Protein AF-A0AAP6SJB9-F1 (afdb_monomer)

Secondary structure (DSSP, 8-state):
--HHHHHHHHHHTTSS-TT-HHHHHHHHTS-HHHHHHHHHHHTSPPGGG---HHHHHHHHHTT--SHHHHHHHTT--HHHHHHHHHHH--HHHHHHHHHHTT--HHHHHHHHT--HHHHHHHHTSPPHHHHHHHHHHHHHHHGGGTTT-HHHHHHHHHHHHHHHH-

Structure (mmCIF, N/CA/C/O backbone):
data_AF-A0AAP6SJB9-F1
#
_entry.id   AF-A0AAP6SJB9-F1
#
loop_
_atom_site.group_PDB
_atom_site.id
_atom_site.type_symbol
_atom_site.label_atom_id
_atom_site.label_alt_id
_atom_site.label_comp_id
_atom_site.label_asym_id
_atom_site.label_entity_id
_atom_site.label_seq_id
_atom_site.pdbx_PDB_ins_code
_atom_site.Cartn_x
_atom_site.Cartn_y
_atom_site.Cartn_z
_atom_site.occupancy
_atom_site.B_iso_or_equiv
_atom_site.auth_seq_id
_atom_site.auth_comp_id
_atom_site.auth_asym_id
_atom_site.auth_atom_id
_atom_site.pdbx_PDB_model_num
ATOM 1 N N . MET A 1 1 ? -2.752 3.402 -45.744 1.00 61.12 1 MET A N 1
ATOM 2 C CA . MET A 1 1 ? -2.102 3.389 -44.424 1.00 61.12 1 MET A CA 1
ATOM 3 C C . MET A 1 1 ? -1.238 4.628 -44.308 1.00 61.12 1 MET A C 1
ATOM 5 O O . MET A 1 1 ? -0.741 5.107 -45.323 1.00 61.12 1 MET A O 1
ATOM 9 N N . SER A 1 2 ? -1.158 5.218 -43.119 1.00 89.44 2 SER A N 1
ATOM 10 C CA . SER A 1 2 ? -0.254 6.339 -42.845 1.00 89.44 2 SER A CA 1
ATOM 11 C C . SER A 1 2 ? 1.179 5.840 -42.620 1.00 89.44 2 SER A C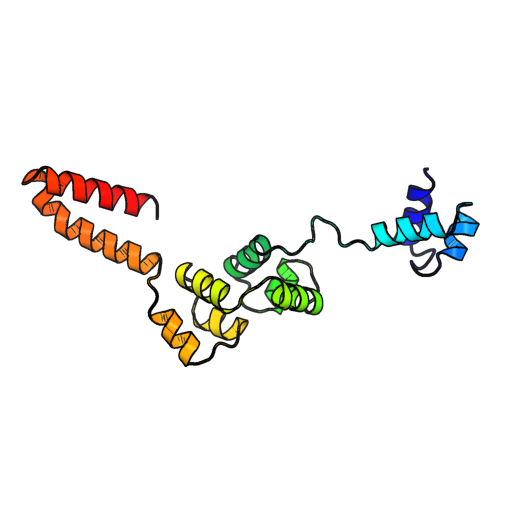 1
ATOM 13 O O . SER A 1 2 ? 1.376 4.718 -42.164 1.00 89.44 2 SER A O 1
ATOM 15 N N . LEU A 1 3 ? 2.188 6.695 -42.842 1.00 90.06 3 LEU A N 1
ATOM 16 C CA . LEU A 1 3 ? 3.599 6.346 -42.580 1.00 90.06 3 LEU A CA 1
ATOM 17 C C . LEU A 1 3 ? 3.822 5.837 -41.144 1.00 90.06 3 LEU A C 1
ATOM 19 O O . LEU A 1 3 ? 4.695 5.011 -40.905 1.00 90.06 3 LEU A O 1
ATOM 23 N N . LYS A 1 4 ? 3.035 6.326 -40.175 1.00 91.06 4 LYS A N 1
ATOM 24 C CA . LYS A 1 4 ? 3.075 5.857 -38.785 1.00 91.06 4 LYS A CA 1
ATOM 25 C C . LYS A 1 4 ? 2.514 4.439 -38.645 1.00 91.06 4 LYS A C 1
ATOM 27 O O . LYS A 1 4 ? 3.112 3.643 -37.931 1.00 91.06 4 LYS A O 1
ATOM 32 N N . GLU A 1 5 ? 1.398 4.132 -39.303 1.00 91.69 5 GLU A N 1
ATOM 33 C CA . GLU A 1 5 ? 0.788 2.794 -39.286 1.00 91.69 5 GLU A CA 1
ATOM 34 C C . GLU A 1 5 ? 1.716 1.748 -39.900 1.00 91.69 5 GLU A C 1
ATOM 36 O O . GLU A 1 5 ? 1.880 0.687 -39.311 1.00 91.69 5 GLU A O 1
ATOM 41 N N . ASP A 1 6 ? 2.393 2.069 -41.006 1.00 91.62 6 ASP A N 1
ATOM 42 C CA . ASP A 1 6 ? 3.333 1.144 -41.649 1.00 91.62 6 ASP A CA 1
ATOM 43 C C . ASP A 1 6 ? 4.541 0.843 -40.744 1.00 91.62 6 ASP A C 1
ATOM 45 O O . ASP A 1 6 ? 4.948 -0.310 -40.595 1.00 91.62 6 ASP A O 1
ATOM 49 N N . ILE A 1 7 ? 5.091 1.868 -40.075 1.00 91.38 7 ILE A N 1
ATOM 50 C CA . ILE A 1 7 ? 6.182 1.694 -39.101 1.00 91.38 7 ILE A CA 1
ATOM 51 C C . ILE A 1 7 ? 5.732 0.813 -37.932 1.00 91.38 7 ILE A C 1
ATOM 53 O O . ILE A 1 7 ? 6.457 -0.105 -37.554 1.00 91.38 7 ILE A O 1
ATOM 57 N N . LEU A 1 8 ? 4.557 1.086 -37.355 1.00 91.06 8 LEU A N 1
ATOM 58 C CA . LEU A 1 8 ? 4.027 0.302 -36.237 1.00 91.06 8 LEU A CA 1
ATOM 59 C C . LEU A 1 8 ? 3.754 -1.143 -36.658 1.00 91.06 8 LEU A C 1
ATOM 61 O O . LEU A 1 8 ? 4.191 -2.055 -35.971 1.00 91.06 8 LEU A O 1
ATOM 65 N N . HIS A 1 9 ? 3.164 -1.355 -37.834 1.00 91.31 9 HIS A N 1
ATOM 66 C CA . HIS A 1 9 ? 2.914 -2.682 -38.383 1.00 91.31 9 HIS A CA 1
ATOM 67 C C . HIS A 1 9 ? 4.204 -3.507 -38.503 1.00 91.31 9 HIS A C 1
ATOM 69 O O . HIS A 1 9 ? 4.227 -4.673 -38.106 1.00 91.31 9 HIS A O 1
ATOM 75 N N . TYR A 1 10 ? 5.294 -2.917 -39.004 1.00 91.38 10 TYR A N 1
ATOM 76 C CA .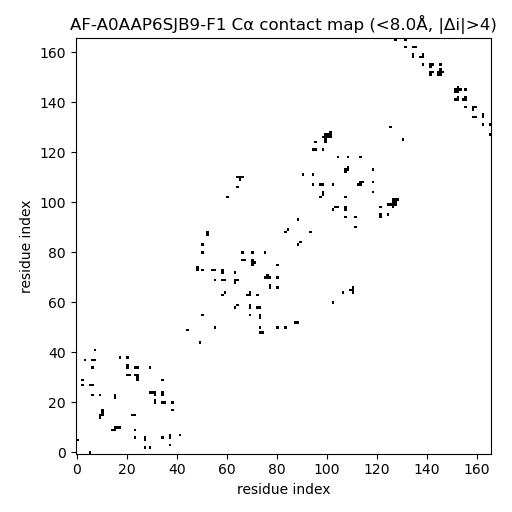 TYR A 1 10 ? 6.585 -3.605 -39.078 1.00 91.38 10 TYR A CA 1
ATOM 77 C C . TYR A 1 10 ? 7.180 -3.943 -37.707 1.00 91.38 10 TYR A C 1
ATOM 79 O O . TYR A 1 10 ? 7.802 -4.997 -37.562 1.00 91.38 10 TYR A O 1
ATOM 87 N N . LEU A 1 11 ? 7.002 -3.064 -36.717 1.00 89.19 11 LEU A N 1
ATOM 88 C CA . LEU A 1 11 ? 7.480 -3.283 -35.351 1.00 89.19 11 LEU A CA 1
ATOM 89 C C . LEU A 1 11 ? 6.647 -4.349 -34.621 1.00 89.19 11 LEU A C 1
ATOM 91 O O . LEU A 1 11 ? 7.227 -5.224 -33.980 1.00 89.19 11 LEU A O 1
ATOM 95 N N . ASP A 1 12 ? 5.320 -4.321 -34.770 1.00 88.06 12 ASP A N 1
ATOM 96 C CA . ASP A 1 12 ? 4.381 -5.269 -34.153 1.00 88.06 12 ASP A CA 1
ATOM 97 C C . ASP A 1 12 ? 4.572 -6.694 -34.686 1.00 88.06 12 ASP A C 1
ATOM 99 O O . ASP A 1 12 ? 4.523 -7.665 -33.931 1.00 88.06 12 ASP A O 1
ATOM 103 N N . HIS A 1 13 ? 4.843 -6.829 -35.987 1.00 88.94 13 HIS A N 1
ATOM 104 C CA . HIS A 1 13 ? 5.068 -8.125 -36.637 1.00 88.94 13 HIS A CA 1
ATOM 105 C C . HIS A 1 13 ? 6.535 -8.578 -36.588 1.00 88.94 13 HIS A C 1
ATOM 107 O O . HIS A 1 13 ? 6.877 -9.612 -37.161 1.00 88.94 13 HIS A O 1
ATOM 113 N N . GLY A 1 14 ? 7.413 -7.814 -35.928 1.00 84.88 14 GLY A N 1
ATOM 114 C CA . GLY A 1 14 ? 8.824 -8.163 -35.757 1.00 84.88 14 GLY A CA 1
ATOM 115 C C . GLY A 1 14 ? 9.634 -8.205 -37.057 1.00 84.88 14 GLY A C 1
ATOM 116 O O . GLY A 1 14 ? 10.684 -8.841 -37.092 1.00 84.88 14 GLY A O 1
ATOM 117 N N . VAL A 1 15 ? 9.166 -7.538 -38.117 1.00 89.50 15 VAL A N 1
ATOM 118 C CA . VAL A 1 15 ? 9.877 -7.435 -39.407 1.00 89.50 15 VAL A CA 1
ATOM 119 C C . VAL A 1 15 ? 11.173 -6.640 -39.243 1.00 89.50 15 VAL A C 1
ATOM 121 O O . VAL A 1 15 ? 12.177 -6.951 -39.877 1.00 89.50 15 VAL A O 1
ATOM 124 N N . PHE A 1 16 ? 11.150 -5.643 -38.356 1.00 89.38 16 PHE A N 1
ATOM 125 C CA . PHE A 1 16 ? 12.320 -4.883 -37.939 1.00 89.38 16 PHE A CA 1
ATOM 126 C C . PHE A 1 16 ? 12.384 -4.788 -36.415 1.00 89.38 16 PHE A C 1
ATOM 128 O O . PHE A 1 16 ? 11.370 -4.657 -35.728 1.00 89.38 16 PHE A O 1
ATOM 135 N N . SER A 1 17 ? 13.599 -4.770 -35.877 1.00 88.19 17 SER A N 1
ATOM 136 C CA . SER A 1 17 ? 13.853 -4.372 -34.497 1.00 88.19 17 SER A CA 1
ATOM 137 C C . SER A 1 17 ? 13.667 -2.856 -34.330 1.00 88.19 17 SER A C 1
ATOM 139 O O . SER A 1 17 ? 14.070 -2.088 -35.207 1.00 88.19 17 SER A O 1
ATOM 141 N N . PRO A 1 18 ? 13.217 -2.366 -33.155 1.00 87.81 18 PRO A N 1
ATOM 142 C CA . PRO A 1 18 ? 13.199 -0.933 -32.839 1.00 87.81 18 PRO A CA 1
ATOM 143 C C . PRO A 1 18 ? 14.558 -0.218 -32.985 1.00 87.81 18 PRO A C 1
ATOM 145 O O . PRO A 1 18 ? 14.611 1.009 -33.021 1.00 87.81 18 PRO A O 1
ATOM 148 N N . LYS A 1 19 ? 15.671 -0.963 -33.049 1.00 90.19 19 LYS A N 1
ATOM 149 C CA . LYS A 1 19 ? 17.024 -0.422 -33.263 1.00 90.19 19 LYS A CA 1
ATOM 150 C C . LYS A 1 19 ? 17.364 -0.187 -34.739 1.00 90.19 19 LYS A C 1
ATOM 152 O O . LYS A 1 19 ? 18.315 0.532 -35.030 1.00 90.19 19 LYS A O 1
ATOM 157 N N . GLU A 1 20 ? 16.605 -0.756 -35.670 1.00 91.12 20 GLU A N 1
ATOM 158 C CA . GLU A 1 20 ? 16.876 -0.724 -37.114 1.00 91.12 20 GLU A CA 1
ATOM 159 C C . GLU A 1 20 ? 16.229 0.494 -37.793 1.00 91.12 20 GLU A C 1
ATOM 161 O O . GLU A 1 20 ? 15.659 0.409 -38.881 1.00 91.12 20 GLU A O 1
ATOM 166 N N . THR A 1 21 ? 16.340 1.668 -37.162 1.00 92.19 21 THR A N 1
ATOM 167 C CA . THR A 1 21 ? 15.656 2.907 -37.579 1.00 92.19 21 THR A CA 1
ATOM 168 C C . THR A 1 21 ? 15.962 3.313 -39.018 1.00 92.19 21 THR A C 1
ATOM 170 O O . THR A 1 21 ? 15.085 3.826 -39.709 1.00 92.19 21 THR A O 1
ATOM 173 N N . LYS A 1 22 ? 17.185 3.050 -39.492 1.00 92.31 22 LYS A N 1
ATOM 174 C CA . L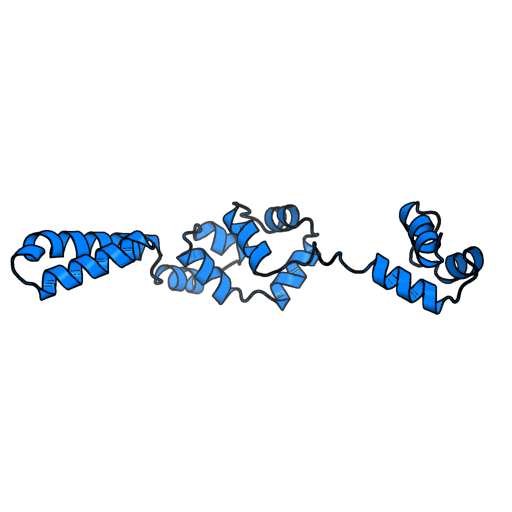YS A 1 22 ? 17.601 3.304 -40.880 1.00 92.31 22 LYS A CA 1
ATOM 175 C C . LYS A 1 22 ? 16.950 2.355 -41.887 1.00 92.31 22 LYS A C 1
ATOM 177 O O . LYS A 1 22 ? 16.564 2.804 -42.961 1.00 92.31 22 LYS A O 1
ATOM 182 N N . GLY A 1 23 ? 16.816 1.074 -41.540 1.00 90.81 23 GLY A N 1
ATOM 183 C CA . GLY A 1 23 ? 16.181 0.068 -42.399 1.00 90.81 23 GLY A CA 1
ATOM 184 C C . GLY A 1 23 ? 14.689 0.343 -42.560 1.00 90.81 23 GLY A C 1
ATOM 185 O O . GLY A 1 23 ? 14.187 0.425 -43.677 1.00 90.81 23 GLY A O 1
ATOM 186 N N . ILE A 1 24 ? 14.016 0.633 -41.445 1.00 92.50 24 ILE A N 1
ATOM 187 C CA . ILE A 1 24 ? 12.602 1.023 -41.431 1.00 92.50 24 ILE A CA 1
ATOM 188 C C . ILE A 1 24 ? 12.380 2.296 -42.263 1.00 92.50 24 ILE A C 1
ATOM 190 O O . ILE A 1 24 ? 11.460 2.355 -43.075 1.00 92.50 24 ILE A O 1
ATOM 194 N N . ALA A 1 25 ? 13.241 3.309 -42.100 1.00 93.44 25 ALA A N 1
ATOM 195 C CA . ALA A 1 25 ? 13.150 4.570 -42.839 1.00 93.44 25 ALA A CA 1
ATOM 196 C C . ALA A 1 25 ? 13.257 4.367 -44.359 1.00 93.44 25 ALA A C 1
ATOM 198 O O . ALA A 1 25 ? 12.482 4.963 -45.108 1.00 93.44 25 ALA A O 1
ATOM 199 N N . ALA A 1 26 ? 14.173 3.498 -44.800 1.00 92.38 26 ALA A N 1
ATOM 200 C CA . ALA A 1 26 ? 14.349 3.157 -46.208 1.00 92.38 26 ALA A CA 1
ATOM 201 C C . ALA A 1 26 ? 13.147 2.387 -46.783 1.00 92.38 26 ALA A C 1
ATOM 203 O O . ALA A 1 26 ? 12.708 2.700 -47.885 1.00 92.38 26 ALA A O 1
ATOM 204 N N . CYS A 1 27 ? 12.581 1.433 -46.035 1.00 91.12 27 CYS A N 1
ATOM 205 C CA . CYS A 1 27 ? 11.421 0.653 -46.481 1.00 91.12 27 CYS A CA 1
ATOM 206 C C . CYS A 1 27 ? 10.125 1.469 -46.537 1.00 91.12 27 CYS A C 1
ATOM 208 O O . CYS A 1 27 ? 9.320 1.279 -47.443 1.00 91.12 27 CYS A O 1
ATOM 210 N N . VAL A 1 28 ? 9.919 2.371 -45.576 1.00 91.00 28 VAL A N 1
ATOM 211 C CA . VAL A 1 28 ? 8.709 3.209 -45.486 1.00 91.00 28 VAL A CA 1
ATOM 212 C C . VAL A 1 28 ? 8.833 4.480 -46.343 1.00 91.00 28 VAL A C 1
ATOM 214 O O . VAL A 1 28 ? 7.834 5.114 -46.666 1.00 91.00 28 VAL A O 1
ATOM 217 N N . GLY A 1 29 ? 10.052 4.872 -46.729 1.00 92.19 29 GLY A N 1
ATOM 218 C CA . GLY A 1 29 ? 10.301 6.080 -47.520 1.00 92.19 29 GLY A CA 1
ATOM 219 C C . GLY A 1 29 ? 10.183 7.371 -46.704 1.00 92.19 29 GLY A C 1
ATOM 220 O O . GLY A 1 29 ? 9.638 8.365 -47.180 1.00 92.19 29 GLY A O 1
ATOM 221 N N . CYS A 1 30 ? 10.673 7.376 -45.460 1.00 92.81 30 CYS A N 1
ATOM 222 C CA . CYS A 1 30 ? 10.630 8.548 -44.578 1.00 92.81 30 CYS A CA 1
ATOM 223 C C . CYS A 1 30 ? 11.993 8.842 -43.926 1.00 92.81 30 CYS A C 1
ATOM 225 O O . CYS A 1 30 ? 12.965 8.116 -44.114 1.00 92.81 30 CYS A O 1
ATOM 227 N N . SER A 1 31 ? 12.101 9.942 -43.172 1.00 95.12 31 SER A N 1
ATOM 228 C CA . SER A 1 31 ? 13.359 10.287 -42.492 1.00 95.12 31 SER A CA 1
ATOM 229 C C . SER A 1 31 ? 13.624 9.390 -41.278 1.00 95.12 31 SER A C 1
ATOM 231 O O . SER A 1 31 ? 12.711 9.091 -40.508 1.00 95.12 31 SER A O 1
ATOM 233 N N . GLU A 1 32 ? 14.893 9.055 -41.025 1.00 94.06 32 GLU A N 1
ATOM 234 C CA . GLU A 1 32 ? 15.296 8.312 -39.819 1.00 94.06 32 GLU A CA 1
ATOM 235 C C . GLU A 1 32 ? 14.816 9.011 -38.535 1.00 94.06 32 GLU A C 1
ATOM 237 O O . GLU A 1 32 ? 14.357 8.361 -37.598 1.00 94.06 32 GLU A O 1
ATOM 242 N N . ARG A 1 33 ? 14.843 10.350 -38.509 1.00 92.62 33 ARG A N 1
ATOM 243 C CA . ARG A 1 33 ? 14.361 11.152 -37.375 1.00 92.62 33 ARG A CA 1
ATOM 244 C C . ARG A 1 33 ? 12.868 10.941 -37.103 1.00 92.62 33 ARG A C 1
ATOM 246 O O . ARG A 1 33 ? 12.452 10.952 -35.945 1.00 92.62 33 ARG A O 1
ATOM 253 N N . TYR A 1 34 ? 12.063 10.751 -38.148 1.00 92.94 34 TYR A N 1
ATOM 254 C CA . TYR A 1 34 ? 10.642 10.444 -38.010 1.00 92.94 34 TYR A CA 1
ATOM 255 C C . TYR A 1 34 ? 10.442 9.043 -37.424 1.00 92.94 34 TYR A C 1
ATOM 257 O O . TYR A 1 34 ? 9.716 8.898 -36.443 1.00 92.94 34 TYR A O 1
ATOM 265 N N . VAL A 1 35 ? 11.176 8.043 -37.926 1.00 92.25 35 VAL A N 1
ATOM 266 C CA . VAL A 1 35 ? 11.161 6.682 -37.365 1.00 92.25 35 VAL A CA 1
ATOM 267 C C . VAL A 1 35 ? 11.599 6.681 -35.902 1.00 92.25 35 VAL A C 1
ATOM 269 O O . VAL A 1 35 ? 10.919 6.092 -35.074 1.00 92.25 35 VAL A O 1
ATOM 272 N N . GLN A 1 36 ? 12.669 7.394 -35.540 1.00 92.31 36 GLN A N 1
ATOM 273 C CA . GLN A 1 36 ? 13.119 7.521 -34.148 1.00 92.31 36 GLN A CA 1
ATOM 274 C C . GLN A 1 36 ? 12.034 8.107 -33.232 1.00 92.31 36 GLN A C 1
ATOM 276 O O . GLN A 1 36 ? 11.893 7.666 -32.090 1.00 92.31 36 GLN A O 1
ATOM 281 N N . LYS A 1 37 ? 11.245 9.078 -33.717 1.00 92.25 37 LYS A N 1
ATOM 282 C CA . LYS A 1 37 ? 10.103 9.622 -32.968 1.00 92.25 37 LYS A CA 1
ATOM 283 C C . LYS A 1 37 ? 9.029 8.553 -32.749 1.00 92.25 37 LYS A C 1
ATOM 285 O O . LYS A 1 37 ? 8.593 8.379 -31.615 1.00 92.25 37 LYS A O 1
ATOM 290 N N . ILE A 1 38 ? 8.651 7.816 -33.794 1.00 90.81 38 ILE A N 1
ATOM 291 C CA . ILE A 1 38 ? 7.635 6.757 -33.699 1.00 90.81 38 ILE A CA 1
ATOM 292 C C . ILE A 1 38 ? 8.119 5.590 -32.835 1.00 90.81 38 ILE A C 1
ATOM 294 O O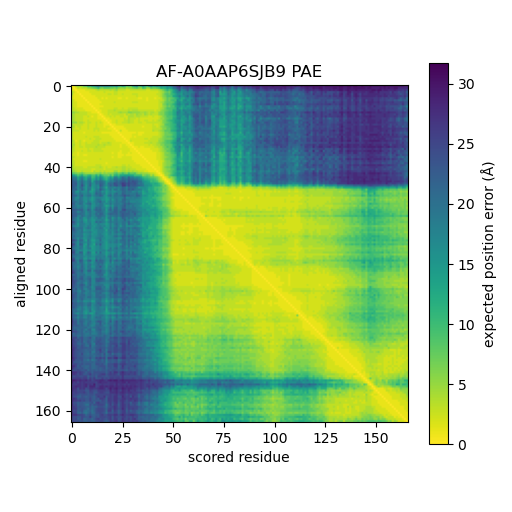 . ILE A 1 38 ? 7.381 5.138 -31.974 1.00 90.81 38 ILE A O 1
ATOM 298 N N . VAL A 1 39 ? 9.373 5.161 -32.968 1.00 89.56 39 VAL A N 1
ATOM 299 C CA . VAL A 1 39 ? 9.997 4.137 -32.114 1.00 89.56 39 VAL A CA 1
ATOM 300 C C . VAL A 1 39 ? 10.013 4.567 -30.647 1.00 89.56 39 VAL A C 1
ATOM 302 O O . VAL A 1 39 ? 9.830 3.743 -29.753 1.00 89.56 39 VAL A O 1
ATOM 305 N N . LYS A 1 40 ? 10.225 5.857 -30.368 1.00 85.81 40 LYS A N 1
ATOM 306 C CA . LYS A 1 40 ? 10.155 6.392 -29.006 1.00 85.81 40 LYS A CA 1
ATOM 307 C C . LYS A 1 40 ? 8.727 6.375 -28.454 1.00 85.81 40 LYS A C 1
ATOM 309 O O . LYS A 1 40 ? 8.572 6.111 -27.270 1.00 85.81 40 LYS A O 1
ATOM 314 N N . GLU A 1 41 ? 7.720 6.647 -29.283 1.00 84.94 41 GLU A N 1
ATOM 315 C CA . GLU A 1 41 ? 6.298 6.520 -28.920 1.00 84.94 41 GLU A CA 1
ATOM 316 C C . GLU A 1 41 ? 5.889 5.049 -28.735 1.00 84.94 41 GLU A C 1
ATOM 318 O O . GLU A 1 41 ? 5.228 4.726 -27.760 1.00 84.94 41 GLU A O 1
ATOM 323 N N . TYR A 1 42 ? 6.345 4.154 -29.613 1.00 83.38 42 TYR A N 1
ATOM 324 C CA . TYR A 1 42 ? 6.112 2.707 -29.557 1.00 83.38 42 TYR A CA 1
ATOM 325 C C . TYR A 1 42 ? 6.701 2.072 -28.292 1.00 83.38 42 TYR A C 1
ATOM 327 O O . TYR A 1 42 ? 6.062 1.265 -27.628 1.00 83.38 42 TYR A O 1
ATOM 335 N N . ASN A 1 43 ? 7.916 2.483 -27.919 1.00 78.62 43 ASN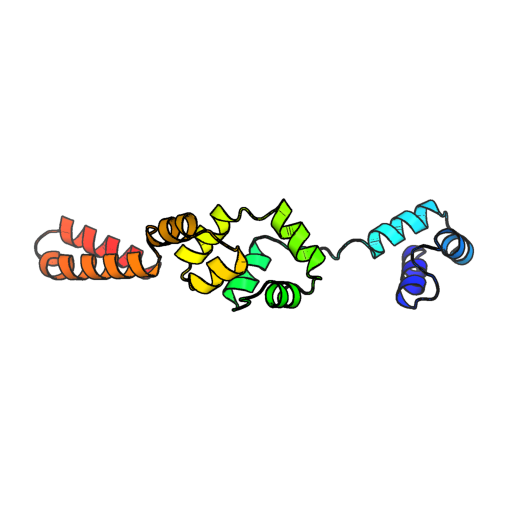 A N 1
ATOM 336 C CA . ASN A 1 43 ? 8.561 2.060 -26.678 1.00 78.62 43 ASN A CA 1
ATOM 337 C C . ASN A 1 43 ? 8.138 2.896 -25.463 1.00 78.62 43 ASN A C 1
ATOM 339 O O . ASN A 1 43 ? 8.628 2.643 -24.356 1.00 78.62 43 ASN A O 1
ATOM 343 N N . ALA A 1 44 ? 7.311 3.934 -25.641 1.00 68.25 44 ALA A N 1
ATOM 344 C CA . ALA A 1 44 ? 6.842 4.704 -24.505 1.00 68.25 44 ALA A CA 1
ATOM 345 C C . ALA A 1 44 ? 5.997 3.765 -23.636 1.00 68.25 44 ALA A C 1
ATOM 347 O O . ALA A 1 44 ? 5.137 3.058 -24.162 1.00 68.25 44 ALA A O 1
ATOM 348 N N . PRO A 1 45 ? 6.234 3.719 -22.315 1.00 57.16 45 PRO A N 1
ATOM 349 C CA . PRO A 1 45 ? 5.381 2.940 -21.437 1.00 57.16 45 PRO A CA 1
ATOM 350 C C . PRO A 1 45 ? 3.939 3.404 -21.646 1.00 57.16 45 PRO A C 1
ATOM 352 O O . PRO A 1 45 ? 3.667 4.604 -21.555 1.00 57.16 45 PRO A O 1
ATOM 355 N N . ASN A 1 46 ? 3.057 2.454 -21.969 1.00 58.06 46 ASN A N 1
ATOM 356 C CA . ASN A 1 46 ? 1.636 2.703 -22.177 1.00 58.06 46 ASN A CA 1
ATOM 357 C C . ASN A 1 46 ? 1.127 3.573 -21.007 1.00 58.06 46 ASN A C 1
ATOM 359 O O . ASN A 1 46 ? 1.367 3.188 -19.857 1.00 58.06 46 ASN A O 1
ATOM 363 N N . PRO A 1 47 ? 0.527 4.755 -21.244 1.00 53.06 47 PRO A N 1
ATOM 364 C CA . PRO A 1 47 ? 0.080 5.641 -20.168 1.00 53.06 47 PRO A CA 1
ATOM 365 C C . PRO A 1 47 ? -0.850 4.937 -19.168 1.00 53.06 47 PRO A C 1
ATOM 367 O O . PRO A 1 47 ? -0.760 5.219 -17.976 1.00 53.06 47 PRO A O 1
ATOM 370 N N . ASP A 1 48 ? -1.625 3.948 -19.622 1.00 51.66 48 ASP A N 1
ATOM 371 C CA . ASP A 1 48 ? -2.495 3.121 -18.773 1.00 51.66 48 ASP A CA 1
ATOM 372 C C . ASP A 1 48 ? -1.729 2.132 -17.869 1.00 51.66 48 ASP A C 1
ATOM 374 O O . ASP A 1 48 ? -2.254 1.683 -16.854 1.00 51.66 48 ASP A O 1
ATOM 378 N N . ASN A 1 49 ? -0.460 1.841 -18.177 1.00 54.69 49 ASN A N 1
ATOM 379 C CA . ASN A 1 49 ? 0.444 1.021 -17.358 1.00 54.69 49 ASN A CA 1
ATOM 380 C C . ASN A 1 49 ? 1.382 1.872 -16.483 1.00 54.69 49 ASN A C 1
ATOM 382 O O . ASN A 1 49 ? 2.392 1.371 -15.971 1.00 54.69 49 ASN A O 1
ATOM 386 N N . GLN A 1 50 ? 1.112 3.172 -16.318 1.00 69.69 50 GLN A N 1
ATOM 387 C CA . GLN A 1 50 ? 1.890 3.979 -15.385 1.00 69.69 50 GLN A CA 1
ATOM 388 C C . GLN A 1 50 ? 1.581 3.567 -13.947 1.00 69.69 50 GLN A C 1
ATOM 390 O O . GLN A 1 50 ? 0.482 3.763 -13.437 1.00 69.69 50 GLN A O 1
ATOM 395 N N . ILE A 1 51 ? 2.599 3.039 -13.268 1.00 83.94 51 ILE A N 1
ATOM 396 C CA . ILE A 1 51 ? 2.538 2.794 -11.829 1.00 83.94 51 ILE A CA 1
ATOM 397 C C . ILE A 1 51 ? 2.331 4.140 -11.124 1.00 83.94 51 ILE A C 1
ATOM 399 O O . ILE A 1 51 ? 3.153 5.055 -11.245 1.00 83.94 51 ILE A O 1
ATOM 403 N N . THR A 1 52 ? 1.245 4.245 -10.368 1.00 89.62 52 THR A N 1
ATOM 404 C CA . THR A 1 52 ? 0.918 5.389 -9.509 1.00 89.62 52 THR A CA 1
ATOM 405 C C . THR A 1 52 ? 0.919 4.960 -8.046 1.00 89.62 52 THR A C 1
ATOM 407 O O . THR A 1 52 ? 0.850 3.773 -7.730 1.00 89.62 52 THR A O 1
ATOM 410 N N . VAL A 1 53 ? 0.984 5.925 -7.124 1.00 90.75 53 VAL A N 1
ATOM 411 C CA . VAL A 1 53 ? 0.894 5.626 -5.682 1.00 90.75 53 VAL A CA 1
ATOM 412 C C . VAL A 1 53 ? -0.450 4.969 -5.358 1.00 90.75 53 VAL A C 1
ATOM 414 O O . VAL A 1 53 ? -0.505 4.016 -4.589 1.00 90.75 53 VAL A O 1
ATOM 417 N N . GLU A 1 54 ? -1.524 5.415 -6.009 1.00 90.44 54 GLU A N 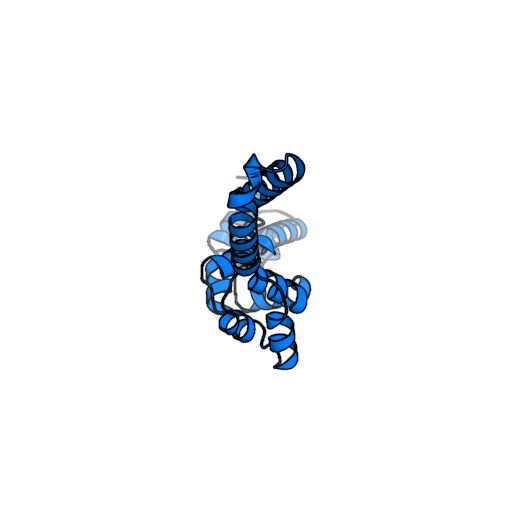1
ATOM 418 C CA . GLU A 1 54 ? -2.864 4.858 -5.830 1.00 90.44 54 GLU A CA 1
ATOM 419 C C . GLU A 1 54 ? -2.957 3.393 -6.281 1.00 90.44 54 GLU A C 1
ATOM 421 O O . GLU A 1 54 ? -3.436 2.546 -5.529 1.00 90.44 54 GLU A O 1
ATOM 426 N N . THR A 1 55 ? -2.482 3.067 -7.488 1.00 90.56 55 THR A N 1
ATOM 427 C CA . THR A 1 55 ? -2.513 1.685 -8.006 1.00 90.56 55 THR A CA 1
ATOM 428 C C . THR A 1 55 ? -1.609 0.761 -7.196 1.00 90.56 55 THR A C 1
ATOM 430 O O . THR A 1 55 ? -1.975 -0.383 -6.931 1.00 90.56 55 THR A O 1
ATOM 433 N N . TYR A 1 56 ? -0.474 1.274 -6.721 1.00 92.75 56 TYR A N 1
ATOM 434 C CA . TYR A 1 56 ? 0.411 0.570 -5.800 1.00 92.75 56 TYR A CA 1
ATOM 435 C C . TYR A 1 56 ? -0.272 0.235 -4.465 1.00 92.75 56 TYR A C 1
ATOM 437 O O . TYR A 1 56 ? -0.225 -0.911 -4.021 1.00 92.75 56 TYR A O 1
ATOM 445 N N . ILE A 1 57 ? -0.959 1.204 -3.849 1.00 92.06 57 ILE A N 1
ATOM 446 C CA . ILE A 1 57 ? -1.728 0.983 -2.615 1.00 92.06 57 ILE A CA 1
ATOM 447 C C . ILE A 1 57 ? -2.853 -0.024 -2.856 1.00 92.06 57 ILE A C 1
ATOM 449 O O . ILE A 1 57 ? -2.997 -0.969 -2.085 1.00 92.06 57 ILE A O 1
ATOM 453 N N . LYS A 1 58 ? -3.613 0.129 -3.949 1.00 91.38 58 LYS A N 1
ATOM 454 C CA . LYS A 1 58 ? -4.680 -0.811 -4.329 1.00 91.38 58 LYS A CA 1
ATOM 455 C C . LYS A 1 58 ? -4.160 -2.243 -4.459 1.00 91.38 58 LYS A C 1
ATOM 457 O O . LYS A 1 58 ? -4.831 -3.162 -3.999 1.00 91.38 58 LYS A O 1
ATOM 462 N N . ALA A 1 59 ? -2.961 -2.433 -5.012 1.00 92.62 59 ALA A N 1
ATOM 463 C CA . ALA A 1 59 ? -2.334 -3.750 -5.083 1.00 92.62 59 ALA A CA 1
ATOM 464 C C . ALA A 1 59 ? -2.135 -4.351 -3.680 1.00 92.62 59 ALA A C 1
ATOM 466 O O . ALA A 1 59 ? -2.544 -5.486 -3.437 1.00 92.62 59 ALA A O 1
ATOM 467 N N . ILE A 1 60 ? -1.582 -3.586 -2.734 1.00 93.44 60 ILE A N 1
ATOM 468 C CA . ILE A 1 60 ? -1.369 -4.052 -1.353 1.00 93.44 60 ILE A CA 1
ATOM 469 C C . ILE A 1 60 ? -2.706 -4.368 -0.671 1.00 93.44 60 ILE A C 1
ATOM 471 O O . ILE A 1 60 ? -2.865 -5.456 -0.121 1.00 93.44 60 ILE A O 1
ATOM 475 N N . LEU A 1 61 ? -3.687 -3.463 -0.771 1.00 90.19 61 LEU A N 1
ATOM 476 C CA . LEU A 1 61 ? -5.024 -3.644 -0.191 1.00 90.19 61 LEU A CA 1
ATOM 477 C C . LEU A 1 61 ? -5.778 -4.844 -0.793 1.00 90.19 61 LEU A C 1
ATOM 479 O O . LEU A 1 61 ? -6.612 -5.441 -0.121 1.00 90.19 61 LEU A O 1
ATOM 483 N N . SER A 1 62 ? -5.465 -5.239 -2.031 1.00 89.44 62 SER A N 1
ATOM 484 C CA . SER A 1 62 ? -6.023 -6.445 -2.663 1.00 89.44 62 SER A CA 1
ATOM 485 C C . SER A 1 62 ? -5.420 -7.765 -2.151 1.00 89.44 62 SER A C 1
ATOM 487 O O . SER A 1 62 ? -5.833 -8.837 -2.588 1.00 89.44 62 SER A O 1
ATOM 489 N N . GLY A 1 63 ? -4.442 -7.706 -1.237 1.00 89.19 63 GLY A N 1
ATOM 490 C CA . GLY A 1 63 ? -3.761 -8.876 -0.674 1.00 89.19 63 GLY A CA 1
ATOM 491 C C . GLY A 1 63 ? -2.404 -9.194 -1.311 1.00 89.19 63 GLY A C 1
ATOM 492 O O . GLY A 1 63 ? -1.848 -10.271 -1.079 1.00 89.19 63 GLY A O 1
ATOM 493 N N . ALA A 1 64 ? -1.834 -8.286 -2.114 1.00 91.69 64 ALA A N 1
ATOM 494 C CA . ALA A 1 64 ? -0.480 -8.447 -2.642 1.00 91.69 64 ALA A CA 1
ATOM 495 C C . ALA A 1 64 ? 0.576 -8.168 -1.553 1.00 91.69 64 ALA A C 1
ATOM 497 O O . ALA A 1 64 ? 1.128 -7.078 -1.439 1.00 91.69 64 ALA A O 1
ATOM 498 N N . ASP A 1 65 ? 0.877 -9.196 -0.765 1.00 90.50 65 ASP A N 1
ATOM 499 C CA . ASP A 1 65 ? 1.771 -9.169 0.406 1.00 90.50 65 ASP A CA 1
ATOM 500 C C . ASP A 1 65 ? 3.282 -9.234 0.097 1.00 90.50 65 ASP A C 1
ATOM 502 O O . ASP A 1 65 ? 4.117 -9.131 0.996 1.00 90.50 65 ASP A O 1
ATOM 506 N N . THR A 1 66 ? 3.668 -9.398 -1.170 1.00 92.94 66 THR A N 1
ATOM 507 C CA . THR A 1 66 ? 5.073 -9.448 -1.595 1.00 92.94 66 THR A CA 1
ATOM 508 C C . THR A 1 66 ? 5.316 -8.535 -2.783 1.00 92.94 66 THR A C 1
ATOM 510 O O . THR A 1 66 ? 4.455 -8.360 -3.646 1.00 92.94 66 THR A O 1
ATOM 513 N N . LYS A 1 67 ? 6.551 -8.035 -2.912 1.00 92.88 67 LYS A N 1
ATOM 514 C CA . LYS A 1 67 ? 6.972 -7.218 -4.066 1.00 92.88 67 LYS A CA 1
ATOM 515 C C . LYS A 1 67 ? 6.698 -7.900 -5.408 1.00 92.88 67 LYS A C 1
ATOM 517 O O . LYS A 1 67 ? 6.374 -7.228 -6.378 1.00 92.88 67 LYS A O 1
ATOM 522 N N . GLN A 1 68 ? 6.805 -9.231 -5.468 1.00 92.69 68 GLN A N 1
ATOM 523 C CA . GLN A 1 68 ? 6.494 -9.973 -6.688 1.00 92.69 68 GLN A CA 1
ATOM 524 C C . GLN A 1 68 ? 4.996 -9.965 -6.997 1.00 92.69 68 GLN A C 1
ATOM 526 O O . GLN A 1 68 ? 4.625 -9.713 -8.138 1.00 92.69 68 GLN A O 1
ATOM 531 N N . LYS A 1 69 ? 4.133 -10.201 -6.000 1.00 93.75 69 LYS A N 1
ATOM 532 C CA . LYS A 1 69 ? 2.680 -10.131 -6.199 1.00 93.75 69 LYS A CA 1
ATOM 533 C C . LYS A 1 69 ? 2.232 -8.721 -6.585 1.00 93.75 69 LYS A C 1
ATOM 535 O O . LYS A 1 69 ? 1.407 -8.593 -7.478 1.00 93.75 69 LYS A O 1
ATOM 540 N N . ILE A 1 70 ? 2.820 -7.680 -5.988 1.00 93.81 70 ILE A N 1
ATOM 541 C CA . ILE A 1 70 ? 2.535 -6.280 -6.345 1.00 93.81 70 ILE A CA 1
ATOM 542 C C . ILE A 1 70 ? 2.929 -6.012 -7.804 1.00 93.81 70 ILE A C 1
ATOM 544 O O . ILE A 1 70 ? 2.147 -5.450 -8.564 1.00 93.81 70 ILE A O 1
ATOM 548 N N . ALA A 1 71 ? 4.117 -6.456 -8.221 1.00 91.50 71 ALA A N 1
ATOM 549 C CA . ALA A 1 71 ? 4.575 -6.306 -9.601 1.00 91.50 71 ALA A CA 1
ATOM 550 C C . ALA A 1 71 ? 3.651 -7.035 -10.594 1.00 91.50 71 ALA A C 1
ATOM 552 O O . ALA A 1 71 ? 3.271 -6.460 -11.611 1.00 91.50 71 ALA A O 1
ATOM 553 N N . ASN A 1 72 ? 3.235 -8.262 -10.260 1.00 89.81 72 ASN A N 1
ATOM 554 C CA . ASN A 1 72 ? 2.302 -9.043 -11.072 1.00 89.81 72 ASN A CA 1
ATOM 555 C C . ASN A 1 72 ? 0.925 -8.366 -11.169 1.00 89.81 72 ASN A C 1
ATOM 557 O O . ASN A 1 72 ? 0.376 -8.288 -12.262 1.00 89.81 72 ASN A O 1
ATOM 561 N N . PHE A 1 73 ? 0.393 -7.849 -10.055 1.00 89.88 73 PHE A N 1
ATOM 562 C CA . PHE A 1 73 ? -0.882 -7.123 -10.023 1.00 89.88 73 PHE A CA 1
ATOM 563 C C . PHE A 1 73 ? -0.856 -5.893 -10.936 1.00 89.88 73 PHE A C 1
ATOM 565 O O . PHE A 1 73 ? -1.822 -5.607 -11.633 1.00 89.88 73 PHE A O 1
ATOM 572 N N . LEU A 1 74 ? 0.272 -5.184 -10.955 1.00 88.44 74 LEU A N 1
ATOM 573 C CA . LEU A 1 74 ? 0.471 -3.990 -11.773 1.00 88.44 74 LEU A CA 1
ATOM 574 C C . LEU A 1 74 ? 0.903 -4.303 -13.216 1.00 88.44 74 LEU A C 1
ATOM 576 O O . LEU A 1 74 ? 1.071 -3.379 -14.004 1.00 88.44 74 LEU A O 1
ATOM 580 N N . GLY A 1 75 ? 1.128 -5.574 -13.569 1.00 86.00 75 GLY A N 1
ATOM 581 C CA . GLY A 1 75 ? 1.595 -5.966 -14.902 1.00 86.00 75 GLY A CA 1
ATOM 582 C C . GLY A 1 75 ? 3.006 -5.468 -15.242 1.00 86.00 75 GLY A C 1
ATOM 583 O O . GLY A 1 75 ? 3.322 -5.246 -16.410 1.00 86.00 75 GLY A O 1
ATOM 584 N N . VAL A 1 76 ? 3.869 -5.267 -14.240 1.00 86.75 76 VAL A N 1
ATOM 585 C CA . VAL A 1 76 ? 5.214 -4.695 -14.416 1.00 86.75 76 VAL A CA 1
ATOM 586 C C . VAL A 1 76 ? 6.315 -5.630 -13.933 1.00 86.75 76 VAL A C 1
ATOM 588 O O . VAL A 1 76 ? 6.115 -6.519 -13.110 1.00 86.75 76 VAL A O 1
ATOM 591 N N . SER A 1 77 ? 7.539 -5.395 -14.410 1.00 88.81 77 SER A N 1
ATOM 592 C CA . SER A 1 77 ? 8.711 -6.096 -13.885 1.00 88.81 77 SER A CA 1
ATOM 593 C C . SER A 1 77 ? 9.040 -5.654 -12.452 1.00 88.81 77 SER A C 1
ATOM 595 O O . SER A 1 77 ? 8.834 -4.497 -12.071 1.00 88.81 77 SER A O 1
ATOM 597 N N . ARG A 1 78 ? 9.675 -6.541 -11.677 1.00 90.12 78 ARG A N 1
ATOM 598 C CA . ARG A 1 78 ? 10.167 -6.224 -10.326 1.00 90.12 78 ARG A CA 1
ATOM 599 C C . ARG A 1 78 ? 11.179 -5.074 -10.317 1.00 90.12 78 ARG A C 1
ATOM 601 O O . ARG A 1 78 ? 11.201 -4.274 -9.387 1.00 90.12 78 ARG A O 1
ATOM 608 N N . MET A 1 79 ? 11.991 -4.953 -11.369 1.00 89.69 79 MET A N 1
ATOM 609 C CA . MET A 1 79 ? 12.932 -3.840 -11.517 1.00 89.69 79 MET A CA 1
ATOM 610 C C . MET A 1 79 ? 12.197 -2.505 -11.694 1.00 89.69 79 MET A C 1
ATOM 612 O O . MET A 1 79 ? 12.599 -1.501 -11.107 1.00 89.69 79 MET A O 1
ATOM 616 N N . THR A 1 80 ? 11.118 -2.489 -12.481 1.00 89.62 80 THR A N 1
ATOM 617 C CA . THR A 1 80 ? 10.281 -1.298 -12.683 1.00 89.62 80 THR A CA 1
ATOM 618 C C . THR A 1 80 ? 9.611 -0.881 -11.377 1.00 89.62 80 THR A C 1
ATOM 620 O O . THR A 1 80 ? 9.669 0.297 -11.024 1.00 89.62 80 THR A O 1
ATOM 623 N N . LEU A 1 81 ? 9.059 -1.843 -10.628 1.00 92.56 81 LEU A N 1
ATOM 624 C CA . LEU A 1 81 ? 8.471 -1.591 -9.312 1.00 92.56 81 LEU A CA 1
ATOM 625 C C . LEU A 1 81 ? 9.493 -0.972 -8.349 1.00 92.56 81 LEU A C 1
ATOM 627 O O . LEU A 1 81 ? 9.229 0.080 -7.779 1.00 92.56 81 LEU A O 1
ATOM 631 N N . ASN A 1 82 ? 10.688 -1.559 -8.235 1.00 92.50 82 ASN A N 1
ATOM 632 C CA . ASN A 1 82 ? 11.739 -1.036 -7.357 1.00 92.50 82 ASN A CA 1
ATOM 633 C C . ASN A 1 82 ? 12.140 0.406 -7.718 1.00 92.50 82 ASN A C 1
ATOM 635 O O . ASN A 1 82 ? 12.338 1.240 -6.838 1.00 92.50 82 ASN A O 1
ATOM 639 N N . ARG A 1 83 ? 12.254 0.727 -9.016 1.00 90.81 83 ARG A N 1
ATOM 640 C CA . ARG A 1 83 ? 12.560 2.098 -9.466 1.00 90.81 83 ARG A CA 1
ATOM 641 C C . ARG A 1 83 ? 11.446 3.078 -9.112 1.00 90.81 83 ARG A C 1
ATOM 643 O O . ARG A 1 83 ? 11.740 4.221 -8.767 1.00 90.81 83 ARG A O 1
ATOM 650 N N . PHE A 1 84 ? 10.192 2.647 -9.227 1.00 91.75 84 PHE A N 1
ATOM 651 C CA . PHE A 1 84 ? 9.042 3.444 -8.819 1.00 91.75 84 PHE A CA 1
ATOM 652 C C . PHE A 1 84 ? 9.066 3.703 -7.309 1.00 91.75 84 PHE A C 1
ATOM 654 O O . PHE A 1 84 ? 9.016 4.864 -6.906 1.00 91.75 84 PHE A O 1
ATOM 661 N N . GLU A 1 85 ? 9.226 2.656 -6.494 1.00 92.38 85 GLU A N 1
ATOM 662 C CA . GLU A 1 85 ? 9.274 2.762 -5.031 1.00 92.38 85 GLU A CA 1
ATOM 663 C C . GLU A 1 85 ? 10.354 3.752 -4.582 1.00 92.38 85 GLU A C 1
ATOM 665 O O . GLU A 1 85 ? 10.040 4.730 -3.910 1.00 92.38 85 GLU A O 1
ATOM 670 N N . ASN A 1 86 ? 11.587 3.597 -5.071 1.00 90.62 86 ASN A N 1
ATOM 671 C CA . ASN A 1 86 ? 12.705 4.474 -4.704 1.00 90.62 86 ASN A CA 1
ATOM 672 C C . ASN A 1 86 ? 12.494 5.951 -5.074 1.00 90.62 86 ASN A C 1
ATOM 674 O O . ASN A 1 86 ? 13.140 6.825 -4.502 1.00 90.62 86 ASN A O 1
ATOM 678 N N . LYS A 1 87 ? 11.647 6.246 -6.068 1.00 90.12 87 LYS A N 1
ATOM 679 C CA . LYS A 1 87 ? 11.421 7.613 -6.560 1.00 90.12 87 LYS A CA 1
ATOM 680 C C . LYS A 1 87 ? 10.167 8.259 -5.978 1.00 90.12 87 LYS A C 1
ATOM 682 O O . LYS A 1 87 ? 10.084 9.486 -5.944 1.00 90.12 87 LYS A O 1
ATOM 687 N N . LYS A 1 88 ? 9.152 7.461 -5.650 1.00 90.00 88 LYS A N 1
ATOM 688 C CA . LYS A 1 88 ? 7.787 7.943 -5.402 1.00 90.00 88 LYS A CA 1
ATOM 689 C C . LYS A 1 88 ? 7.203 7.505 -4.067 1.00 90.00 88 LYS A C 1
ATOM 691 O O . LYS A 1 88 ? 6.184 8.067 -3.684 1.00 90.00 88 LYS A O 1
ATOM 696 N N . ILE A 1 89 ? 7.810 6.540 -3.381 1.00 91.69 89 ILE A N 1
ATOM 697 C CA . ILE A 1 89 ? 7.290 6.001 -2.127 1.00 91.69 89 ILE A CA 1
ATOM 698 C C . ILE A 1 89 ? 8.222 6.391 -0.982 1.00 91.69 89 ILE A C 1
ATOM 700 O O . ILE A 1 89 ? 9.382 5.990 -0.939 1.00 91.69 89 ILE A O 1
ATOM 704 N N . SER A 1 90 ? 7.687 7.146 -0.024 1.00 91.81 90 SER A N 1
ATOM 705 C CA . SER A 1 90 ? 8.300 7.306 1.293 1.00 91.81 90 SER A CA 1
ATOM 706 C C . SER A 1 90 ? 7.910 6.111 2.158 1.00 91.81 90 SER A C 1
ATOM 708 O O . SER A 1 90 ? 6.731 5.913 2.452 1.00 91.81 90 SER A O 1
ATOM 710 N N . VAL A 1 91 ? 8.895 5.303 2.560 1.00 90.06 91 VAL A N 1
ATOM 711 C CA . VAL A 1 91 ? 8.675 4.094 3.376 1.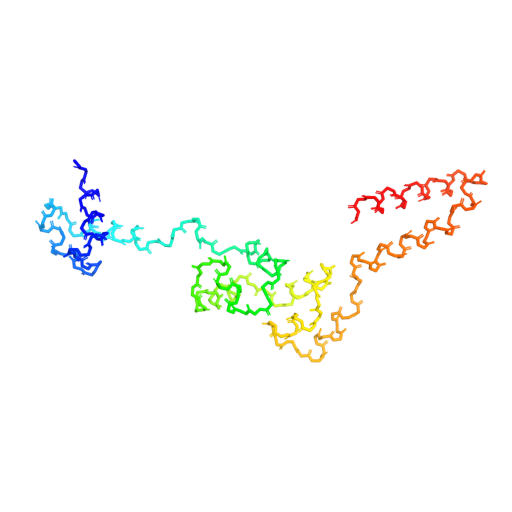00 90.06 91 VAL A CA 1
ATOM 712 C C . VAL A 1 91 ? 7.971 4.423 4.696 1.00 90.06 91 VAL A C 1
ATOM 714 O O . VAL A 1 91 ? 7.065 3.704 5.116 1.00 90.06 91 VAL A O 1
ATOM 717 N N . ASN A 1 92 ? 8.336 5.537 5.328 1.00 90.06 92 ASN A N 1
ATOM 718 C CA . ASN A 1 92 ? 7.726 5.973 6.581 1.00 90.06 92 ASN A CA 1
ATOM 719 C C . ASN A 1 92 ? 6.251 6.366 6.381 1.00 90.06 92 ASN A C 1
ATOM 721 O O . ASN A 1 92 ? 5.371 5.895 7.093 1.00 90.06 92 ASN A O 1
ATOM 725 N N . GLU A 1 93 ? 5.945 7.168 5.360 1.00 91.31 93 GLU A N 1
ATOM 726 C CA . GLU A 1 93 ? 4.565 7.606 5.110 1.00 91.31 93 GLU A CA 1
ATOM 727 C C . GLU A 1 93 ? 3.659 6.440 4.706 1.00 91.31 93 GLU A C 1
ATOM 729 O O . GLU A 1 93 ? 2.547 6.310 5.222 1.00 91.31 93 GLU A O 1
ATOM 734 N N . ILE A 1 94 ? 4.142 5.560 3.821 1.00 93.06 94 ILE A N 1
ATOM 735 C CA . ILE A 1 94 ? 3.339 4.438 3.336 1.00 93.06 94 ILE A CA 1
ATOM 736 C C . ILE A 1 94 ? 3.097 3.400 4.436 1.00 93.06 94 ILE A C 1
ATOM 738 O O . ILE A 1 94 ? 1.987 2.891 4.550 1.00 93.06 94 ILE A O 1
ATOM 742 N N . SER A 1 95 ? 4.093 3.108 5.277 1.00 93.44 95 SER A N 1
ATOM 743 C CA . SER A 1 95 ? 3.940 2.139 6.367 1.00 93.44 95 SER A CA 1
ATOM 744 C C . SER A 1 95 ? 2.941 2.622 7.419 1.00 93.44 95 SER A C 1
ATOM 746 O O . SER A 1 95 ? 2.075 1.849 7.825 1.00 93.44 95 SER A O 1
ATOM 748 N N . ARG A 1 96 ? 2.982 3.912 7.780 1.00 93.44 96 ARG A N 1
ATOM 749 C CA . ARG A 1 96 ? 1.987 4.545 8.661 1.00 93.44 96 ARG A CA 1
ATOM 750 C C . ARG A 1 96 ? 0.584 4.468 8.080 1.00 93.44 96 ARG A C 1
ATOM 752 O O . ARG A 1 96 ? -0.341 4.062 8.776 1.00 93.44 96 ARG A O 1
ATOM 759 N N . TYR A 1 97 ? 0.432 4.826 6.805 1.00 92.56 97 TYR A N 1
ATOM 760 C CA . TYR A 1 97 ? -0.855 4.743 6.121 1.00 92.56 97 TYR A CA 1
ATOM 761 C C . TYR A 1 97 ? -1.409 3.313 6.132 1.00 92.56 97 TYR A C 1
ATOM 763 O O . TYR A 1 97 ? -2.551 3.106 6.531 1.00 92.56 97 TYR A O 1
ATOM 771 N N . LEU A 1 98 ? -0.598 2.327 5.736 1.00 92.50 98 LEU A N 1
ATOM 772 C CA . LEU A 1 98 ? -1.016 0.925 5.671 1.00 92.50 98 LEU A CA 1
ATOM 773 C C . LEU A 1 98 ? -1.388 0.374 7.051 1.00 92.50 98 LEU A C 1
ATOM 775 O O . LEU A 1 98 ? -2.352 -0.377 7.159 1.00 92.50 98 LEU A O 1
ATOM 779 N N . TYR A 1 99 ? -0.664 0.775 8.097 1.00 93.75 99 TYR A N 1
ATOM 780 C CA . TYR A 1 99 ? -0.976 0.383 9.467 1.00 93.75 99 TYR A CA 1
ATOM 781 C C . TYR A 1 99 ? -2.310 0.976 9.941 1.00 93.75 99 TYR A C 1
ATOM 783 O O . TYR A 1 99 ? -3.158 0.259 10.469 1.00 93.75 99 TYR A O 1
ATOM 791 N N . ILE A 1 100 ? -2.541 2.271 9.692 1.00 91.19 100 ILE A N 1
ATOM 792 C CA . ILE A 1 100 ? -3.814 2.942 10.007 1.00 91.19 100 ILE A CA 1
ATOM 793 C C . ILE A 1 100 ? -4.976 2.307 9.225 1.00 91.19 100 ILE A C 1
ATOM 795 O O . ILE A 1 100 ? -6.073 2.181 9.767 1.00 91.19 100 ILE A O 1
ATOM 799 N N . ALA A 1 101 ? -4.717 1.868 7.989 1.00 87.25 101 ALA A N 1
ATOM 800 C CA . ALA A 1 101 ? -5.642 1.136 7.123 1.00 87.25 101 ALA A CA 1
ATOM 801 C C . ALA A 1 101 ? -5.775 -0.365 7.463 1.00 87.25 101 ALA A C 1
ATOM 803 O O . ALA A 1 101 ? -6.333 -1.117 6.667 1.00 87.25 101 ALA A O 1
ATOM 804 N N . GLU A 1 102 ? -5.281 -0.797 8.627 1.00 88.75 102 GLU A N 1
ATOM 805 C CA . GLU A 1 102 ? -5.468 -2.144 9.189 1.00 88.75 102 GLU A CA 1
ATOM 806 C C . GLU A 1 102 ? -4.782 -3.280 8.417 1.00 88.75 102 GLU A C 1
ATOM 808 O O . GLU A 1 102 ? -5.139 -4.451 8.558 1.00 88.75 102 GLU A O 1
ATOM 813 N N . ILE A 1 103 ? -3.743 -2.972 7.638 1.00 91.19 103 ILE A N 1
ATOM 814 C CA . ILE A 1 103 ? -2.870 -4.016 7.100 1.00 91.19 103 ILE A CA 1
ATOM 815 C C . ILE A 1 103 ? -2.023 -4.610 8.228 1.00 91.19 103 ILE A C 1
ATOM 817 O O . ILE A 1 103 ? -1.465 -3.886 9.054 1.00 91.19 103 ILE A O 1
ATOM 821 N N . ASP A 1 104 ? -1.898 -5.943 8.236 1.00 90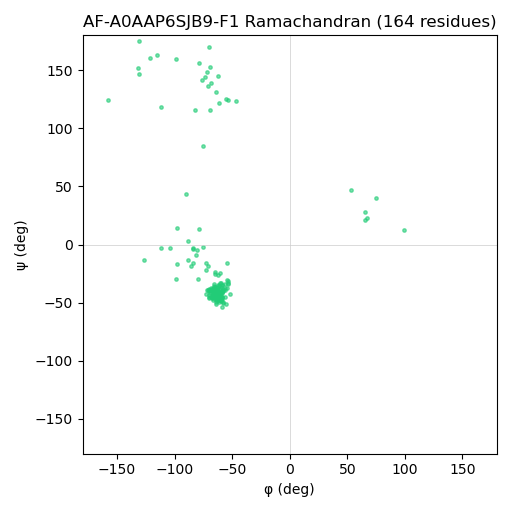.56 104 ASP A N 1
ATOM 822 C CA . ASP A 1 104 ? -1.098 -6.665 9.228 1.00 90.56 104 ASP A CA 1
ATOM 823 C C . ASP A 1 104 ? 0.331 -6.107 9.267 1.00 90.56 104 ASP A C 1
ATOM 825 O O . ASP A 1 104 ? 1.052 -6.086 8.262 1.00 90.56 104 ASP A O 1
ATOM 829 N N . ILE A 1 105 ? 0.754 -5.688 10.460 1.00 91.50 105 ILE A N 1
ATOM 830 C CA . ILE A 1 105 ? 2.081 -5.135 10.711 1.00 91.50 105 ILE A CA 1
ATOM 831 C C . ILE A 1 105 ? 3.195 -6.069 10.226 1.00 91.50 105 ILE A C 1
ATOM 833 O O . ILE A 1 105 ? 4.207 -5.596 9.719 1.00 91.50 105 ILE A O 1
ATOM 837 N N . LYS A 1 106 ? 3.000 -7.395 10.279 1.00 91.62 106 LYS A N 1
ATOM 838 C CA . LYS A 1 106 ? 3.966 -8.374 9.760 1.00 91.62 106 LYS A CA 1
ATOM 839 C C . LYS A 1 106 ? 4.172 -8.227 8.255 1.00 91.62 106 LYS A C 1
ATOM 841 O O . LYS A 1 106 ? 5.305 -8.338 7.788 1.00 91.62 106 LYS A O 1
ATOM 846 N N . ILE A 1 107 ? 3.103 -7.955 7.504 1.00 92.31 107 ILE A N 1
ATOM 847 C CA . ILE A 1 107 ? 3.167 -7.723 6.055 1.00 92.31 107 ILE A CA 1
ATOM 848 C C . ILE A 1 107 ? 3.925 -6.424 5.781 1.00 92.31 107 ILE A C 1
ATOM 850 O O . ILE A 1 107 ? 4.819 -6.403 4.937 1.00 92.31 107 ILE A O 1
ATOM 854 N N . ILE A 1 108 ? 3.626 -5.359 6.528 1.00 92.81 108 ILE A N 1
ATOM 855 C CA . ILE A 1 108 ? 4.296 -4.058 6.385 1.00 92.81 108 ILE A CA 1
ATOM 856 C C . ILE A 1 108 ? 5.799 -4.195 6.678 1.00 92.81 108 ILE A C 1
ATOM 858 O O . ILE A 1 108 ? 6.627 -3.800 5.851 1.00 92.81 108 ILE A O 1
ATOM 862 N N . CYS A 1 109 ? 6.164 -4.823 7.801 1.00 92.75 109 CYS A N 1
ATOM 863 C CA . CYS A 1 109 ? 7.554 -5.102 8.162 1.00 92.75 109 CYS A CA 1
ATOM 864 C C . CYS A 1 109 ? 8.253 -5.954 7.095 1.00 92.75 109 CYS A C 1
ATOM 866 O O . CYS A 1 109 ? 9.399 -5.679 6.747 1.00 92.75 109 CYS A O 1
ATOM 868 N N . HIS A 1 110 ? 7.572 -6.955 6.525 1.00 91.19 110 HIS A N 1
ATOM 869 C CA . HIS A 1 110 ? 8.133 -7.785 5.459 1.00 91.19 110 HIS A CA 1
ATOM 870 C C . HIS A 1 110 ? 8.372 -6.999 4.158 1.00 91.19 110 HIS A C 1
ATOM 872 O O . HIS A 1 110 ? 9.428 -7.132 3.535 1.00 91.19 110 HIS A O 1
ATOM 878 N N . LEU A 1 111 ? 7.413 -6.164 3.748 1.00 91.81 111 LEU A N 1
ATOM 879 C CA . LEU A 1 111 ? 7.484 -5.383 2.512 1.00 91.81 111 LEU A CA 1
ATOM 880 C C . LEU A 1 111 ? 8.568 -4.306 2.556 1.00 91.81 111 LEU A C 1
ATOM 882 O O . LEU A 1 111 ? 9.222 -4.070 1.537 1.00 91.81 111 LEU A O 1
ATOM 886 N N . TYR A 1 112 ? 8.747 -3.653 3.703 1.00 91.94 112 TYR A N 1
ATOM 887 C CA . TYR A 1 112 ? 9.626 -2.489 3.824 1.00 91.94 112 TYR A CA 1
ATOM 888 C C . TYR A 1 112 ? 10.876 -2.717 4.668 1.00 91.94 112 TYR A C 1
ATOM 890 O O . TYR A 1 112 ? 11.723 -1.834 4.716 1.00 91.94 112 TYR A O 1
ATOM 898 N N . ARG A 1 113 ? 11.034 -3.910 5.258 1.00 91.50 113 ARG A N 1
ATOM 899 C CA . ARG A 1 113 ? 12.175 -4.277 6.114 1.00 91.50 113 ARG A CA 1
ATOM 900 C C . ARG A 1 113 ? 12.396 -3.271 7.245 1.00 91.50 113 ARG A C 1
ATOM 902 O O . ARG A 1 113 ? 13.518 -2.825 7.461 1.00 91.50 113 ARG A O 1
ATOM 909 N N . LEU A 1 114 ? 11.305 -2.923 7.922 1.00 91.94 114 LEU A N 1
ATOM 910 C CA . LEU A 1 114 ? 11.326 -1.969 9.026 1.00 91.94 114 LEU A CA 1
ATOM 911 C C . LEU A 1 114 ? 12.187 -2.485 10.182 1.00 91.94 114 LEU A C 1
ATOM 913 O O . LEU A 1 114 ? 12.204 -3.689 10.459 1.00 91.94 114 LEU A O 1
ATOM 917 N N . SER A 1 115 ? 12.874 -1.571 10.861 1.00 91.69 115 SER A N 1
ATOM 918 C CA . SER A 1 115 ? 13.599 -1.866 12.094 1.00 91.69 115 SER A CA 1
ATOM 919 C C . SER A 1 115 ? 12.637 -2.140 13.257 1.00 91.69 115 SER A C 1
ATOM 921 O O . SER A 1 115 ? 11.423 -1.920 13.168 1.00 91.69 115 SER A O 1
ATOM 923 N N . GLU A 1 116 ? 13.173 -2.623 14.378 1.00 91.06 116 GLU A N 1
ATOM 924 C CA . GLU A 1 116 ? 12.387 -2.803 15.601 1.00 91.06 116 GLU A CA 1
ATOM 925 C C . GLU A 1 116 ? 11.836 -1.466 16.116 1.00 91.06 116 GLU A C 1
ATOM 927 O O . GLU A 1 116 ? 10.648 -1.382 16.412 1.00 91.06 116 GLU A O 1
ATOM 932 N N . GLU A 1 117 ? 12.658 -0.413 16.114 1.00 91.25 117 GLU A N 1
ATOM 933 C CA . GLU A 1 117 ? 12.271 0.949 16.509 1.00 91.25 117 GLU A CA 1
ATOM 934 C C . GLU A 1 117 ? 11.169 1.529 15.607 1.00 91.25 117 GLU A C 1
ATOM 936 O O . GLU A 1 117 ? 10.213 2.140 16.080 1.00 91.25 117 GLU A O 1
ATOM 941 N N . GLU A 1 118 ? 11.257 1.313 14.293 1.00 90.62 118 GLU A N 1
ATOM 942 C CA . GLU A 1 118 ? 10.209 1.739 13.358 1.00 90.62 118 GLU A CA 1
ATOM 943 C C . GLU A 1 118 ? 8.911 0.956 13.589 1.00 90.62 118 GLU A C 1
ATOM 945 O O . GLU A 1 118 ? 7.811 1.504 13.512 1.00 90.62 118 GLU A O 1
ATOM 950 N N . THR A 1 119 ? 9.031 -0.332 13.911 1.00 91.69 119 THR A N 1
ATOM 951 C CA . THR A 1 119 ? 7.887 -1.206 14.178 1.00 91.69 119 THR A CA 1
ATOM 952 C C . THR A 1 119 ? 7.185 -0.838 15.487 1.00 91.69 119 THR A C 1
ATOM 954 O O . THR A 1 119 ? 5.955 -0.875 15.546 1.00 91.69 119 THR A O 1
ATOM 957 N N . THR A 1 120 ? 7.923 -0.484 16.543 1.00 90.88 120 THR A N 1
ATOM 958 C CA . THR A 1 120 ? 7.329 -0.018 17.805 1.00 90.88 120 THR A CA 1
ATOM 959 C C . THR A 1 120 ? 6.639 1.326 17.619 1.00 90.88 120 THR A C 1
ATOM 961 O O . THR A 1 120 ? 5.486 1.456 18.021 1.00 90.88 120 THR A O 1
ATOM 964 N N . ALA A 1 121 ? 7.268 2.267 16.909 1.00 90.75 121 ALA A N 1
ATOM 965 C CA . ALA A 1 121 ? 6.668 3.561 16.594 1.00 90.75 121 ALA A CA 1
ATOM 966 C C . ALA A 1 121 ? 5.355 3.432 15.799 1.00 90.75 121 ALA A C 1
ATOM 968 O O . ALA A 1 121 ? 4.426 4.209 16.006 1.00 90.75 121 ALA A O 1
ATOM 969 N N . LEU A 1 122 ? 5.237 2.437 14.909 1.00 91.38 122 LEU A N 1
ATOM 970 C CA . LEU A 1 122 ? 3.971 2.157 14.222 1.00 91.38 122 LEU A CA 1
ATOM 971 C C . LEU A 1 122 ? 2.880 1.686 15.186 1.00 91.38 122 LEU A C 1
ATOM 973 O O . LEU A 1 122 ? 1.741 2.121 15.060 1.00 91.38 122 LEU A O 1
ATOM 977 N N . LYS A 1 123 ? 3.213 0.833 16.162 1.00 90.06 123 LYS A N 1
ATOM 978 C CA . LYS A 1 123 ? 2.236 0.292 17.124 1.00 90.06 123 LYS A CA 1
ATOM 979 C C . LYS A 1 123 ? 1.629 1.351 18.038 1.00 90.06 123 LYS A C 1
ATOM 981 O O . LYS A 1 123 ? 0.523 1.148 18.529 1.00 90.06 123 LYS A O 1
ATOM 986 N N . GLU A 1 124 ? 2.334 2.453 18.262 1.00 90.06 124 GLU A N 1
ATOM 987 C CA . GLU A 1 124 ? 1.843 3.586 19.052 1.00 90.06 124 GLU A CA 1
ATOM 988 C C . GLU A 1 124 ? 0.767 4.402 18.320 1.00 90.06 124 GLU A C 1
ATOM 990 O O . GLU A 1 124 ? 0.054 5.188 18.944 1.00 90.06 124 GLU A O 1
ATOM 995 N N . LEU A 1 125 ? 0.622 4.227 17.001 1.00 89.56 125 LEU A N 1
ATOM 996 C CA . LEU A 1 125 ? -0.369 4.960 16.224 1.00 89.56 125 LEU A CA 1
ATOM 997 C C . LEU A 1 125 ? -1.784 4.404 16.447 1.00 89.56 125 LEU A C 1
ATOM 999 O O . LEU A 1 125 ? -1.979 3.186 16.484 1.00 89.56 125 LEU A O 1
ATOM 1003 N N . PRO A 1 126 ? -2.805 5.276 16.520 1.00 88.50 126 PRO A N 1
ATOM 1004 C CA . PRO A 1 126 ? -4.190 4.830 16.515 1.00 88.50 126 PRO A CA 1
ATOM 1005 C C . PRO A 1 126 ? -4.556 4.239 15.147 1.00 88.50 126 PRO A C 1
ATOM 1007 O O . PRO A 1 126 ? -4.197 4.784 14.102 1.00 88.50 126 PRO A O 1
ATOM 1010 N N . THR A 1 127 ? -5.311 3.142 15.145 1.00 88.81 127 THR A N 1
ATOM 1011 C CA . THR A 1 127 ? -5.879 2.534 13.930 1.00 88.81 127 THR A CA 1
ATOM 1012 C C . THR A 1 127 ? -7.335 2.950 13.745 1.00 88.81 127 THR A C 1
ATOM 1014 O O . THR A 1 127 ? -7.999 3.343 14.709 1.00 88.81 127 THR A O 1
ATOM 1017 N N . ILE A 1 128 ? -7.867 2.837 12.523 1.00 87.50 128 ILE A N 1
ATOM 1018 C CA . ILE A 1 128 ? -9.282 3.148 12.256 1.00 87.50 128 ILE A CA 1
ATOM 1019 C C . ILE A 1 128 ? -10.206 2.262 13.112 1.00 87.50 128 ILE A C 1
ATOM 1021 O O . ILE A 1 128 ? -11.110 2.785 13.767 1.00 87.50 128 ILE A O 1
ATOM 1025 N N . ALA A 1 129 ? -9.940 0.956 13.207 1.00 85.19 129 ALA A N 1
ATOM 1026 C CA . ALA A 1 129 ? -10.652 0.037 14.096 1.00 85.19 129 ALA A CA 1
ATOM 1027 C C . ALA A 1 129 ? -10.569 0.440 15.573 1.00 85.19 129 ALA A C 1
ATOM 1029 O O . ALA A 1 129 ? -11.579 0.370 16.277 1.00 85.19 129 ALA A O 1
ATOM 1030 N N . GLY A 1 130 ? -9.391 0.871 16.040 1.00 86.81 130 GLY A N 1
ATOM 1031 C CA . GLY A 1 130 ? -9.199 1.361 17.406 1.00 86.81 130 GLY A CA 1
ATOM 1032 C C . GLY A 1 130 ? -10.101 2.559 17.690 1.00 86.81 130 GLY A C 1
ATOM 1033 O O . GLY A 1 130 ? -10.956 2.494 18.570 1.00 86.81 130 GLY A O 1
ATOM 1034 N N . VAL A 1 131 ? -10.024 3.585 16.838 1.00 88.81 131 VAL A N 1
ATOM 1035 C CA . VAL A 1 131 ? -10.874 4.783 16.933 1.00 88.81 131 VAL A CA 1
ATOM 1036 C C . VAL A 1 131 ? -12.361 4.419 16.866 1.00 88.81 131 VAL A C 1
ATOM 1038 O O . VAL A 1 131 ? -13.175 4.975 17.602 1.00 88.81 131 VAL A O 1
ATOM 1041 N N . LYS A 1 132 ? -12.748 3.453 16.026 1.00 89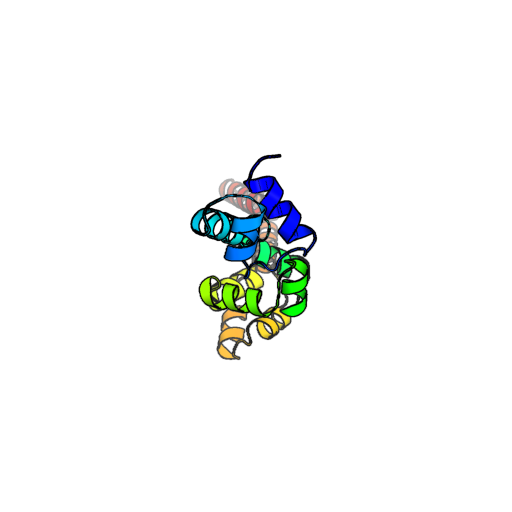.62 132 LYS A N 1
ATOM 1042 C CA . LYS A 1 132 ? -14.135 2.980 15.926 1.00 89.62 132 LYS A CA 1
ATOM 1043 C C . LYS A 1 132 ? -14.615 2.324 17.222 1.00 89.62 132 LYS A C 1
ATOM 1045 O O . LYS A 1 132 ? -15.757 2.549 17.625 1.00 89.62 132 LYS A O 1
ATOM 1050 N N . ASN A 1 133 ? -13.773 1.535 17.884 1.00 89.62 133 ASN A N 1
ATOM 1051 C CA . ASN A 1 133 ? -14.091 0.941 19.183 1.00 89.62 133 ASN A CA 1
ATOM 1052 C C . ASN A 1 133 ? -14.158 1.989 20.298 1.00 89.62 133 ASN A C 1
ATOM 1054 O O . ASN A 1 133 ? -15.076 1.938 21.122 1.00 89.62 133 ASN A O 1
ATOM 1058 N N . ASP A 1 134 ? -13.265 2.974 20.284 1.00 90.75 134 ASP A N 1
ATOM 1059 C CA . ASP A 1 134 ? -13.295 4.082 21.239 1.00 90.75 134 ASP A CA 1
ATOM 1060 C C . ASP A 1 134 ? -14.587 4.893 21.083 1.00 90.75 134 ASP A C 1
ATOM 1062 O O . ASP A 1 134 ? -15.293 5.140 22.060 1.00 90.75 134 ASP A O 1
ATOM 1066 N N . LEU A 1 135 ? -14.985 5.211 19.846 1.00 90.62 135 LEU A N 1
ATOM 1067 C CA . LEU A 1 135 ? -16.248 5.898 19.558 1.00 90.62 135 LEU A CA 1
ATOM 1068 C C . LEU A 1 135 ? -17.477 5.081 19.982 1.00 90.62 135 LEU A C 1
ATOM 1070 O O . LEU A 1 135 ? -18.428 5.655 20.515 1.00 90.62 135 LEU A O 1
ATOM 1074 N N . LYS A 1 136 ? -17.471 3.751 19.798 1.00 91.06 136 LYS A N 1
ATOM 1075 C CA . LYS A 1 136 ? -18.539 2.869 20.313 1.00 91.06 136 LYS A CA 1
ATOM 1076 C C . LYS A 1 136 ? -18.632 2.947 21.833 1.00 91.06 136 LYS A C 1
ATOM 1078 O O . LYS A 1 136 ? -19.732 3.050 22.370 1.00 91.06 136 LYS A O 1
ATOM 1083 N N . THR A 1 137 ? -17.489 2.925 22.510 1.00 91.69 137 THR A N 1
ATOM 1084 C CA . THR A 1 137 ? -17.406 3.003 23.972 1.00 91.69 137 THR A CA 1
ATOM 1085 C C . THR A 1 137 ? -17.928 4.347 24.475 1.00 91.69 137 THR A C 1
ATOM 1087 O O . THR A 1 137 ? -18.779 4.384 25.360 1.00 91.69 137 THR A O 1
ATOM 1090 N N . ILE A 1 138 ? -17.509 5.451 23.850 1.00 90.44 138 ILE A N 1
ATOM 1091 C CA . ILE A 1 138 ? -18.008 6.797 24.161 1.00 90.44 138 ILE A CA 1
ATOM 1092 C C . ILE A 1 138 ? -19.524 6.871 23.942 1.00 90.44 138 ILE A C 1
ATOM 1094 O O . ILE A 1 138 ? -20.245 7.361 24.809 1.00 90.44 138 ILE A O 1
ATOM 1098 N N . SER A 1 139 ? -20.029 6.351 22.819 1.00 88.94 139 SER A N 1
ATOM 1099 C CA . SER A 1 139 ? -21.468 6.323 22.530 1.00 88.94 139 SER A CA 1
ATOM 1100 C C . SER A 1 139 ? -22.248 5.556 23.605 1.00 88.94 139 SER A C 1
ATOM 1102 O O . SER A 1 139 ? -23.234 6.068 24.135 1.00 88.94 139 SER A O 1
ATOM 1104 N N . ALA A 1 140 ? -21.758 4.381 24.013 1.00 90.25 140 ALA A N 1
ATOM 1105 C CA . ALA A 1 140 ? -22.369 3.575 25.068 1.00 90.25 140 ALA A CA 1
ATOM 1106 C C . ALA A 1 140 ? -22.395 4.284 26.435 1.00 90.25 140 ALA A C 1
ATOM 1108 O O . ALA A 1 140 ? -23.367 4.131 27.172 1.00 90.25 140 ALA A O 1
ATOM 1109 N N . ILE A 1 141 ? -21.371 5.082 26.760 1.00 90.94 141 ILE A N 1
ATOM 1110 C CA . ILE A 1 141 ? -21.318 5.878 27.999 1.00 90.94 141 ILE A CA 1
ATOM 1111 C C . ILE A 1 141 ? -22.307 7.048 27.958 1.00 90.94 141 ILE A C 1
ATOM 1113 O O . ILE A 1 141 ? -22.927 7.352 28.972 1.00 90.94 141 ILE A O 1
ATOM 1117 N N . LEU A 1 142 ? -22.469 7.713 26.809 1.00 87.75 142 LEU A N 1
ATOM 1118 C CA . LEU A 1 142 ? -23.364 8.870 26.676 1.00 87.75 142 LEU A CA 1
ATOM 1119 C C . LEU A 1 142 ? -24.841 8.469 26.532 1.00 87.75 142 LEU A C 1
ATOM 1121 O O . LEU A 1 142 ? -25.723 9.216 26.957 1.00 87.75 142 LEU A O 1
ATOM 1125 N N . HIS A 1 143 ? -25.124 7.295 25.959 1.00 86.38 143 HIS A N 1
ATOM 1126 C CA . HIS A 1 143 ? -26.482 6.835 25.662 1.00 86.38 143 HIS A CA 1
ATOM 1127 C C . HIS A 1 143 ? -27.460 6.889 26.859 1.00 86.38 143 HIS A C 1
ATOM 1129 O O . HIS A 1 143 ? -28.590 7.341 26.659 1.00 86.38 143 HIS A O 1
ATOM 1135 N N . PRO A 1 144 ? -27.088 6.493 28.095 1.00 89.25 144 PRO A N 1
ATOM 1136 C CA . PRO A 1 144 ? -27.974 6.568 29.261 1.00 89.25 144 PRO A CA 1
ATOM 1137 C C . PRO A 1 144 ? -28.358 7.996 29.669 1.00 89.25 144 PRO A C 1
ATOM 1139 O O . PRO A 1 144 ? -29.390 8.191 30.301 1.00 89.25 144 PRO A O 1
ATOM 1142 N N . PHE A 1 145 ? -27.543 8.991 29.313 1.00 86.62 145 PHE A N 1
ATOM 1143 C CA . PHE A 1 145 ? -27.695 10.378 29.761 1.00 86.62 145 PHE A CA 1
ATOM 1144 C C . PHE A 1 145 ? -28.268 11.309 28.687 1.00 86.62 145 PHE A C 1
ATOM 1146 O O . PHE A 1 145 ? -28.519 12.479 28.973 1.00 86.62 145 PHE A O 1
ATOM 1153 N N . LYS A 1 146 ? -28.504 10.808 27.466 1.00 77.25 146 LYS A N 1
ATOM 1154 C CA . LYS A 1 146 ? -28.988 11.618 26.334 1.00 77.25 146 LYS A CA 1
ATOM 1155 C C . LYS A 1 146 ? -30.304 12.346 26.639 1.00 77.25 146 LYS A C 1
ATOM 1157 O O . LYS A 1 146 ? -30.465 13.500 26.284 1.00 77.25 146 LYS A O 1
ATOM 1162 N N . SER A 1 147 ? -31.216 11.710 27.373 1.00 78.25 147 SER A N 1
ATOM 1163 C CA . SER A 1 147 ? -32.512 12.304 27.733 1.00 78.25 147 SER A CA 1
ATOM 1164 C C . SER A 1 147 ? -32.433 13.255 28.931 1.00 78.25 147 SER A C 1
ATOM 1166 O O . SER A 1 147 ? -33.415 13.914 29.259 1.00 78.25 147 SER A O 1
ATOM 1168 N N . SER A 1 148 ? -31.287 13.291 29.613 1.00 79.75 148 SER A N 1
ATOM 1169 C CA . SER A 1 148 ? -31.094 14.024 30.865 1.00 79.75 148 SER A CA 1
ATOM 1170 C C . SER A 1 148 ? -30.440 15.390 30.649 1.00 79.75 148 SER A C 1
ATOM 1172 O O . SER A 1 148 ? -30.474 16.227 31.546 1.00 79.75 148 SER A O 1
ATOM 1174 N N . CYS A 1 149 ? -29.816 15.620 29.490 1.00 83.44 149 CYS A N 1
ATOM 1175 C CA . CYS A 1 149 ? -29.120 16.861 29.169 1.00 83.44 149 CYS A CA 1
ATOM 1176 C C . CYS A 1 149 ? -28.999 17.031 27.646 1.00 83.44 149 CYS A C 1
ATOM 1178 O O . CYS A 1 149 ? -28.410 16.186 26.972 1.00 83.44 149 CYS A O 1
ATOM 1180 N N . GLU A 1 150 ? -29.490 18.154 27.119 1.00 85.94 150 GLU A N 1
ATOM 1181 C CA . GLU A 1 150 ? -29.445 18.494 25.686 1.00 85.94 150 GLU A CA 1
ATOM 1182 C C . GLU A 1 150 ? -28.007 18.536 25.132 1.00 85.94 150 GLU A C 1
ATOM 1184 O O . GLU A 1 150 ? -27.736 18.107 24.006 1.00 85.94 150 GLU A O 1
ATOM 1189 N N . GLU A 1 151 ? -27.042 18.975 25.949 1.00 88.12 151 GLU A N 1
ATOM 1190 C CA . GLU A 1 151 ? -25.626 18.980 25.569 1.00 88.12 151 GLU A CA 1
ATOM 1191 C C . GLU A 1 151 ? -25.082 17.553 25.381 1.00 88.12 151 GLU A C 1
ATOM 1193 O O . GLU A 1 151 ? -24.297 17.287 24.466 1.00 88.12 151 GLU A O 1
ATOM 1198 N N . ILE A 1 152 ? -25.519 16.614 26.225 1.00 81.12 152 ILE A N 1
ATOM 1199 C CA . ILE A 1 152 ? -25.124 15.206 26.136 1.00 81.12 152 ILE A CA 1
ATOM 1200 C C . ILE A 1 152 ? -25.788 14.536 24.930 1.00 81.12 152 ILE A C 1
ATOM 1202 O O . ILE A 1 152 ? -25.118 13.779 24.224 1.00 81.12 152 ILE A O 1
ATOM 1206 N N . ASP A 1 153 ? -27.054 14.853 24.645 1.00 85.12 153 ASP A N 1
ATOM 1207 C CA . ASP A 1 153 ? -27.747 14.362 23.448 1.00 85.12 153 ASP A CA 1
ATOM 1208 C C . ASP A 1 153 ? -27.024 14.791 22.166 1.00 85.12 153 ASP A C 1
ATOM 1210 O O . ASP A 1 153 ? -26.687 13.971 21.308 1.00 85.12 153 ASP A O 1
ATOM 1214 N N . THR A 1 154 ? -26.652 16.071 22.093 1.00 88.19 154 THR A N 1
ATOM 1215 C CA . THR A 1 154 ? -25.906 16.632 20.960 1.00 88.19 154 THR A CA 1
ATOM 1216 C C . THR A 1 154 ? -24.548 15.942 20.781 1.00 88.19 154 THR A C 1
ATOM 1218 O O . THR A 1 154 ? -24.159 15.591 19.661 1.00 88.19 154 THR A O 1
ATOM 1221 N N . LYS A 1 155 ? -23.814 15.691 21.876 1.00 88.94 155 LYS A N 1
ATOM 1222 C CA . LYS A 1 155 ? -22.531 14.964 21.839 1.00 88.94 155 LYS A CA 1
ATOM 1223 C C . LYS A 1 155 ? -22.709 13.516 21.376 1.00 88.94 155 LYS A C 1
ATOM 1225 O O . LYS A 1 155 ? -21.963 13.067 20.507 1.00 88.94 155 LYS A O 1
ATOM 1230 N N . HIS A 1 156 ? -23.714 12.805 21.886 1.00 87.69 156 HIS A N 1
ATOM 1231 C CA . HIS A 1 156 ? -24.032 11.437 21.470 1.00 87.69 156 HIS A CA 1
ATOM 1232 C C . HIS A 1 156 ? -24.421 11.363 19.981 1.00 87.69 156 HIS A C 1
ATOM 1234 O O . HIS A 1 156 ? -23.934 10.491 19.254 1.00 87.69 156 HIS A O 1
ATOM 1240 N N . ALA A 1 157 ? -25.223 12.311 19.486 1.00 87.25 157 ALA A N 1
ATOM 1241 C CA . ALA A 1 157 ? -25.581 12.408 18.072 1.00 87.25 157 ALA A CA 1
ATOM 1242 C C . ALA A 1 157 ? -24.350 12.623 17.171 1.00 87.25 157 ALA A C 1
ATOM 1244 O O . ALA A 1 157 ? -24.210 11.961 16.140 1.00 87.25 157 ALA A O 1
ATOM 1245 N N . ASN A 1 158 ? -23.419 13.492 17.578 1.00 90.44 158 ASN A N 1
ATOM 1246 C CA . ASN A 1 158 ? -22.178 13.737 16.840 1.00 90.44 158 ASN A CA 1
ATOM 1247 C C . ASN A 1 158 ? -21.260 12.507 16.803 1.00 90.44 158 ASN A C 1
ATOM 1249 O O . ASN A 1 158 ? -20.749 12.166 15.735 1.00 90.44 158 ASN A O 1
ATOM 1253 N N . VAL A 1 159 ? -21.094 11.808 17.930 1.00 88.44 159 VAL A N 1
ATOM 1254 C CA . VAL A 1 159 ? -20.304 10.566 17.999 1.00 88.44 159 VAL A CA 1
ATOM 1255 C C . VAL A 1 159 ? -20.883 9.506 17.062 1.00 88.44 159 VAL A C 1
ATOM 1257 O O . VAL A 1 159 ? -20.149 8.937 16.256 1.00 88.44 159 VAL A O 1
ATOM 1260 N N . ASN A 1 160 ? -22.202 9.299 17.082 1.00 87.44 160 ASN A N 1
ATOM 1261 C CA . ASN A 1 160 ? -22.856 8.339 16.189 1.00 87.44 160 ASN A CA 1
ATOM 1262 C C . ASN A 1 160 ? -22.744 8.736 14.711 1.00 87.44 160 ASN A C 1
ATOM 1264 O O . ASN A 1 160 ? -22.538 7.876 13.856 1.00 87.44 160 ASN A O 1
ATOM 1268 N N . LYS A 1 161 ? -22.816 10.035 14.399 1.00 90.62 161 LYS A N 1
ATOM 1269 C CA . LYS A 1 161 ? -22.623 10.542 13.034 1.00 90.62 161 LYS A CA 1
ATOM 1270 C C . LYS A 1 161 ? -21.216 10.262 12.505 1.00 90.62 161 LYS A C 1
ATOM 1272 O O . LYS A 1 161 ? -21.073 9.954 11.325 1.00 90.62 161 LYS A O 1
ATOM 1277 N N . ILE A 1 162 ? -20.188 10.390 13.345 1.00 88.94 162 ILE A N 1
ATOM 1278 C CA . ILE A 1 162 ? -18.803 10.065 12.972 1.00 88.94 162 ILE A CA 1
ATOM 1279 C C . ILE A 1 162 ? -18.652 8.551 12.808 1.00 88.94 162 ILE A C 1
ATOM 1281 O O . ILE A 1 162 ? -18.131 8.101 11.795 1.00 88.94 162 ILE A O 1
ATOM 1285 N N . LEU A 1 163 ? -19.179 7.770 13.753 1.00 87.19 163 LEU A N 1
ATOM 1286 C CA . LEU A 1 163 ? -19.108 6.309 13.742 1.00 87.19 163 LEU A CA 1
ATOM 1287 C C . LEU A 1 163 ? -19.781 5.686 12.512 1.00 87.19 163 LEU A C 1
ATOM 1289 O O . LEU A 1 163 ? -19.304 4.675 12.018 1.00 87.19 163 LEU A O 1
ATOM 1293 N N . TRP A 1 164 ? -20.856 6.290 11.996 1.00 83.38 164 TRP A N 1
ATOM 1294 C CA . TRP A 1 164 ? -21.523 5.825 10.773 1.00 83.38 164 TRP A CA 1
ATOM 1295 C C . TRP A 1 164 ? -20.733 6.119 9.489 1.00 83.38 164 TRP A C 1
ATOM 1297 O O . TRP A 1 164 ? -20.952 5.473 8.468 1.00 83.38 164 TRP A O 1
ATOM 1307 N N . LYS A 1 165 ? -19.825 7.101 9.521 1.00 86.06 165 LYS A N 1
ATOM 1308 C CA . LYS A 1 165 ? -18.979 7.473 8.376 1.00 86.06 165 LYS A CA 1
ATOM 1309 C C . LYS A 1 165 ? -17.662 6.689 8.304 1.00 86.06 165 LYS A C 1
ATOM 1311 O O . LYS A 1 165 ? -16.993 6.782 7.277 1.00 86.06 165 LYS A O 1
ATOM 1316 N N . LEU A 1 166 ? -17.290 5.986 9.378 1.00 80.06 166 LEU A N 1
ATOM 1317 C CA . LEU A 1 166 ? -16.093 5.143 9.505 1.00 80.06 166 LEU A CA 1
ATOM 1318 C C . LEU A 1 166 ? -16.450 3.663 9.352 1.00 80.06 166 LEU A C 1
ATOM 1320 O O . LEU A 1 166 ? -15.690 2.918 8.709 1.00 80.06 166 LEU A O 1
#

pLDDT: mean 88.35, std 7.37, range [51.66, 95.12]

Foldseek 3Di:
DDLLVQLVVCPVVVVDPLVVLVVSCVVSVHDSVVSPVSSCVVPPPDPQLDDDPVLLVVQVVVPQLELVSSCVSSVHDSVVSVVCCVVPNDLLVVLLVCLLVPNPLVSSCVHSVDDPVSSVVSVPDQHPVNVLVVLVVLLVVLVVCLVVDVVSVVVNVVSVVVSVVD

Sequence (166 aa):
MSLKEDILHYLDHGVFSPKETKGIAACVGCSERYVQKIVKEYNAPNPDNQITVETYIKAILSGADTKQKIANFLGVSRMTLNRFENKKISVNEISRYLYIAEIDIKIICHLYRLSEEETTALKELPTIAGVKNDLKTISAILHPFKSSCEEIDTKHANVNKILWKL

Solvent-accessible surface area (backbone atoms only — not comparable to full-atom values): 9545 Å² total; per-residue (Å²): 132,52,78,65,55,55,54,50,51,34,49,76,72,61,77,41,60,87,84,43,33,64,59,53,14,64,75,73,70,53,54,44,70,55,39,49,52,50,45,50,58,71,68,41,76,54,77,92,64,58,87,43,73,66,60,53,49,51,29,43,76,73,65,30,67,39,69,65,48,33,15,58,71,62,74,46,53,60,68,56,45,52,57,47,40,77,74,73,53,56,69,70,62,51,47,50,50,41,43,36,69,67,46,58,62,69,45,49,37,66,65,67,66,56,51,71,68,57,51,53,60,52,70,75,52,80,30,57,69,54,53,50,52,52,45,51,51,53,37,64,68,35,59,84,43,28,91,78,35,72,71,42,31,53,51,35,52,51,44,52,57,51,58,74,75,106

Nearest PDB structures (foldseek):
  8a5y-assembly1_T  TM=1.728E-01  e=2.852E+00  Saccharomyces cerevisiae

Mean predicted aligned error: 11.43 Å

Radius of gyration: 27.0 Å; Cα contacts (8 Å, |Δi|>4): 127; chains: 1; bounding box: 50×29×78 Å